Protein AF-A0A3A5AZ56-F1 (afdb_monomer_lite)

Structure (mmCIF, N/CA/C/O backbone):
data_AF-A0A3A5AZ56-F1
#
_entry.id   AF-A0A3A5AZ56-F1
#
loop_
_atom_site.group_PDB
_atom_site.id
_atom_site.type_symbol
_atom_site.label_atom_id
_atom_site.label_alt_id
_atom_site.label_comp_id
_atom_site.label_asym_id
_atom_site.label_entity_id
_atom_site.label_seq_id
_atom_site.pdbx_PDB_ins_code
_atom_site.Cartn_x
_atom_site.Cartn_y
_atom_site.Cartn_z
_atom_site.occupancy
_atom_site.B_iso_or_equiv
_atom_site.auth_seq_id
_atom_site.auth_comp_id
_atom_site.auth_asym_id
_atom_site.auth_atom_id
_atom_site.pdbx_PDB_model_num
ATOM 1 N N . MET A 1 1 ? 21.604 1.526 -14.583 1.00 44.22 1 MET A N 1
ATOM 2 C CA . MET A 1 1 ? 21.715 1.701 -13.119 1.00 44.22 1 MET A CA 1
ATOM 3 C C . MET A 1 1 ? 20.306 1.805 -12.570 1.00 44.22 1 MET A C 1
ATOM 5 O O . MET A 1 1 ? 19.598 2.712 -12.988 1.00 44.22 1 MET A O 1
ATOM 9 N N . GLU A 1 2 ? 19.864 0.874 -11.722 1.00 52.81 2 GLU A N 1
ATOM 10 C CA . GLU A 1 2 ? 18.613 1.071 -10.977 1.00 52.81 2 GLU A CA 1
ATOM 11 C C . GLU A 1 2 ? 18.849 2.186 -9.951 1.00 52.81 2 GLU A C 1
ATOM 13 O O . GLU A 1 2 ? 19.771 2.107 -9.138 1.00 52.81 2 GLU A O 1
ATOM 18 N N . VAL A 1 3 ? 18.065 3.261 -10.033 1.00 56.34 3 VAL A N 1
ATOM 19 C CA . VAL A 1 3 ? 18.089 4.343 -9.046 1.00 56.34 3 VAL A CA 1
ATOM 20 C C . VAL A 1 3 ? 17.453 3.797 -7.773 1.00 56.34 3 VAL A C 1
ATOM 22 O O . VAL A 1 3 ? 16.238 3.619 -7.708 1.00 56.34 3 VAL A O 1
ATOM 25 N N . VAL A 1 4 ? 18.281 3.485 -6.778 1.00 62.06 4 VAL A N 1
ATOM 26 C CA . VAL A 1 4 ? 17.806 3.089 -5.451 1.00 62.06 4 VAL A CA 1
ATOM 27 C C . VAL A 1 4 ? 17.276 4.336 -4.754 1.00 62.06 4 VAL A C 1
ATOM 29 O O . VAL A 1 4 ? 18.033 5.255 -4.445 1.00 62.06 4 VAL A O 1
ATOM 32 N N . MET A 1 5 ? 15.967 4.373 -4.529 1.00 70.31 5 MET A N 1
ATOM 33 C CA . MET A 1 5 ? 15.311 5.433 -3.769 1.00 70.31 5 MET A CA 1
ATOM 34 C C . MET A 1 5 ? 15.427 5.147 -2.264 1.00 70.31 5 MET A C 1
ATOM 36 O O . MET A 1 5 ? 15.554 3.984 -1.869 1.00 70.31 5 MET A O 1
ATOM 40 N N . PRO A 1 6 ? 15.365 6.173 -1.397 1.00 81.00 6 PRO A N 1
ATOM 41 C CA . PRO A 1 6 ? 15.277 5.956 0.041 1.00 81.00 6 PRO A CA 1
ATOM 42 C C . PRO A 1 6 ? 14.020 5.153 0.407 1.00 81.00 6 PRO A C 1
ATOM 44 O O . PRO A 1 6 ? 13.026 5.126 -0.322 1.00 81.00 6 PRO A O 1
ATOM 47 N N . ILE A 1 7 ? 14.061 4.506 1.574 1.00 86.19 7 ILE A N 1
ATOM 48 C CA . ILE A 1 7 ? 12.925 3.753 2.111 1.00 86.19 7 ILE A CA 1
ATOM 49 C C . ILE A 1 7 ? 11.672 4.643 2.199 1.00 86.19 7 ILE A C 1
ATOM 51 O O . ILE A 1 7 ? 11.689 5.726 2.785 1.00 86.19 7 ILE A O 1
ATOM 55 N N . ASN A 1 8 ? 10.553 4.166 1.658 1.00 90.62 8 ASN A N 1
ATOM 56 C CA . ASN A 1 8 ? 9.271 4.851 1.716 1.00 90.62 8 ASN A CA 1
ATOM 57 C C . ASN A 1 8 ? 8.592 4.599 3.072 1.00 90.62 8 ASN A C 1
ATOM 59 O O . ASN A 1 8 ? 7.728 3.728 3.230 1.00 90.62 8 ASN A O 1
ATOM 63 N N . ILE A 1 9 ? 9.014 5.371 4.076 1.00 91.81 9 ILE A N 1
ATOM 64 C CA . ILE A 1 9 ? 8.480 5.295 5.443 1.00 91.81 9 ILE A CA 1
ATOM 65 C C . ILE A 1 9 ? 6.984 5.618 5.455 1.00 91.81 9 ILE A C 1
ATOM 67 O O . ILE A 1 9 ? 6.230 4.930 6.137 1.00 91.81 9 ILE A O 1
ATOM 71 N N . LYS A 1 10 ? 6.539 6.606 4.665 1.00 93.12 10 LYS A N 1
ATOM 72 C CA . LYS A 1 10 ? 5.126 7.011 4.601 1.00 93.12 10 LYS A CA 1
ATOM 73 C C . LYS A 1 10 ? 4.239 5.850 4.144 1.00 93.12 10 LYS A C 1
ATOM 75 O O . LYS A 1 10 ? 3.256 5.537 4.815 1.00 93.12 10 LYS A O 1
ATOM 80 N N . LEU A 1 11 ? 4.642 5.147 3.080 1.00 94.19 11 LEU A N 1
ATOM 81 C CA . LEU A 1 11 ? 3.965 3.943 2.597 1.00 94.19 11 LEU A CA 1
ATOM 82 C C . LEU A 1 11 ? 3.934 2.856 3.671 1.00 94.19 11 LEU A C 1
ATOM 84 O O . LEU A 1 11 ? 2.871 2.318 3.970 1.00 94.19 11 LEU A O 1
ATOM 88 N N . LYS A 1 12 ? 5.081 2.556 4.294 1.00 94.44 12 LYS A N 1
ATOM 89 C CA . LYS A 1 12 ? 5.155 1.544 5.357 1.00 94.44 12 LYS A CA 1
ATOM 90 C C . LYS A 1 12 ? 4.205 1.874 6.509 1.00 94.44 12 LYS A C 1
ATOM 92 O O . LYS A 1 12 ? 3.460 1.006 6.951 1.00 94.44 12 LYS A O 1
ATOM 97 N N . THR A 1 13 ? 4.206 3.114 6.983 1.00 95.12 13 THR A N 1
ATOM 98 C CA . THR A 1 13 ? 3.347 3.550 8.086 1.00 95.12 13 THR A CA 1
ATOM 99 C C . THR A 1 13 ? 1.868 3.470 7.719 1.00 95.12 13 THR A C 1
ATOM 101 O O . THR A 1 13 ? 1.087 2.981 8.531 1.00 95.12 13 THR A O 1
ATOM 104 N N . ALA A 1 14 ? 1.476 3.896 6.515 1.00 95.69 14 ALA A N 1
ATOM 105 C CA . ALA A 1 14 ? 0.092 3.799 6.049 1.00 95.69 14 ALA A CA 1
ATOM 106 C C . ALA A 1 14 ? -0.387 2.339 5.994 1.00 95.69 14 ALA A C 1
ATOM 108 O O . ALA A 1 14 ? -1.453 2.011 6.515 1.00 95.69 14 ALA A O 1
ATOM 109 N N . ILE A 1 15 ? 0.452 1.447 5.461 1.00 96.31 15 ILE A N 1
ATOM 110 C CA . ILE A 1 15 ? 0.189 0.005 5.412 1.00 96.31 15 ILE A CA 1
ATOM 111 C C . ILE A 1 15 ? -0.041 -0.563 6.813 1.00 96.31 15 ILE A C 1
ATOM 113 O O . ILE A 1 15 ? -1.048 -1.225 7.049 1.00 96.31 15 ILE A O 1
ATOM 117 N N . ILE A 1 16 ? 0.870 -0.298 7.753 1.00 96.56 16 ILE A N 1
ATOM 118 C CA . ILE A 1 16 ? 0.757 -0.827 9.117 1.00 96.56 16 ILE A CA 1
ATOM 119 C C . ILE A 1 16 ? -0.485 -0.273 9.821 1.00 96.56 16 ILE A C 1
ATOM 121 O O . ILE A 1 16 ? -1.196 -1.037 10.466 1.00 96.56 16 ILE A O 1
ATOM 125 N N . LYS A 1 17 ? -0.790 1.021 9.666 1.00 96.50 17 LYS A N 1
ATOM 126 C CA . LYS A 1 17 ? -1.965 1.639 10.297 1.00 96.50 17 LYS A CA 1
ATOM 127 C C . LYS A 1 17 ? -3.291 1.033 9.834 1.00 96.50 17 LYS A C 1
ATOM 129 O O . LYS A 1 17 ? -4.181 0.876 10.659 1.00 96.50 17 LYS A O 1
ATOM 134 N N . GLN A 1 18 ? -3.435 0.721 8.546 1.00 96.88 18 GLN A N 1
ATOM 135 C CA . GLN A 1 18 ? -4.719 0.284 7.987 1.00 96.88 18 GLN A CA 1
ATOM 136 C C . GLN A 1 18 ? -4.857 -1.239 7.863 1.00 96.88 18 GLN A C 1
ATOM 138 O O . GLN A 1 18 ? -5.953 -1.766 8.025 1.00 96.88 18 GLN A O 1
ATOM 143 N N . TYR A 1 19 ? -3.765 -1.953 7.585 1.00 96.81 19 TYR A N 1
ATOM 144 C CA . TYR A 1 19 ? -3.775 -3.398 7.315 1.00 96.81 19 TYR A CA 1
ATOM 145 C C . TYR A 1 19 ? -3.033 -4.223 8.375 1.00 96.81 19 TYR A C 1
ATOM 147 O O .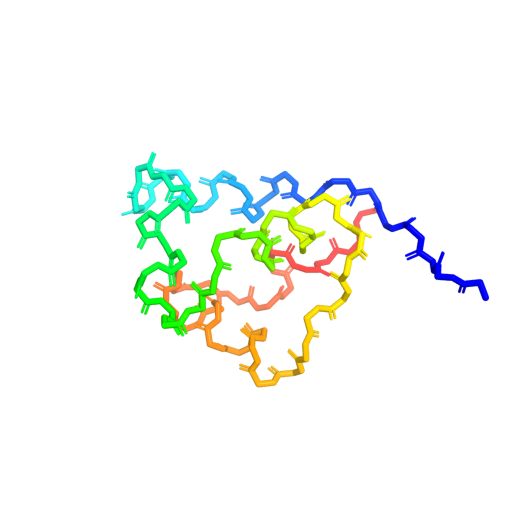 TYR A 1 19 ? -3.039 -5.451 8.314 1.00 96.81 19 TYR A O 1
ATOM 155 N N . GLY A 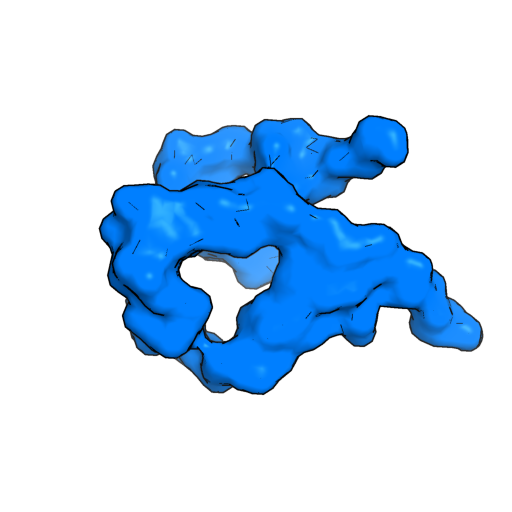1 20 ? -2.343 -3.583 9.324 1.00 96.69 20 GLY A N 1
ATOM 156 C CA . GLY A 1 20 ? -1.568 -4.240 10.382 1.00 96.69 20 GLY A CA 1
ATOM 157 C C . GLY A 1 20 ? -0.229 -4.831 9.925 1.00 96.69 20 GLY A C 1
ATOM 158 O O . GLY A 1 20 ? 0.727 -4.849 10.696 1.00 96.69 20 GLY A O 1
ATOM 159 N N . SER A 1 21 ? -0.108 -5.275 8.670 1.00 95.69 21 SER A N 1
ATOM 160 C CA . SER A 1 21 ? 1.138 -5.822 8.116 1.00 95.69 21 SER A CA 1
ATOM 161 C C . SER A 1 21 ? 1.272 -5.602 6.604 1.00 95.69 21 SER A C 1
ATOM 163 O O . SER A 1 21 ? 0.281 -5.459 5.887 1.00 95.69 21 SER A O 1
ATOM 165 N N . GLN A 1 22 ? 2.512 -5.632 6.095 1.00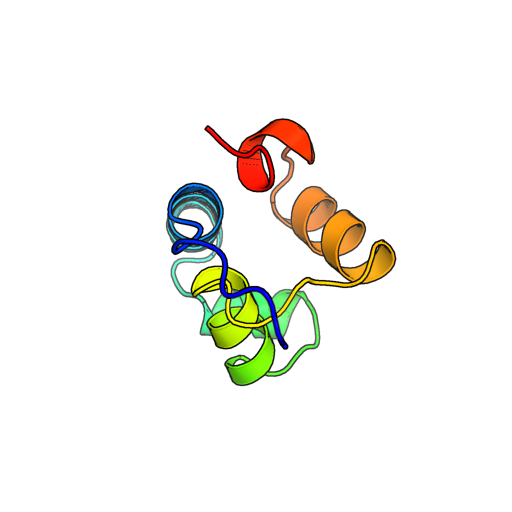 95.06 22 GLN A N 1
ATOM 166 C CA . GLN A 1 22 ? 2.770 -5.626 4.646 1.00 95.06 22 GLN A CA 1
ATOM 167 C C . GLN A 1 22 ? 2.211 -6.866 3.946 1.00 95.06 22 GLN A C 1
ATOM 169 O O . GLN A 1 22 ? 1.725 -6.746 2.828 1.00 95.06 22 GLN A O 1
ATOM 174 N N . ILE A 1 23 ? 2.234 -8.030 4.602 1.00 96.38 23 ILE A N 1
ATOM 175 C CA . ILE A 1 23 ? 1.699 -9.278 4.042 1.00 96.38 23 ILE A CA 1
ATOM 176 C C . ILE A 1 23 ? 0.189 -9.145 3.804 1.00 96.38 23 ILE A C 1
ATOM 178 O O . ILE A 1 23 ? -0.290 -9.445 2.713 1.00 96.38 23 ILE A O 1
ATOM 182 N N . ALA A 1 24 ? -0.552 -8.622 4.786 1.00 96.75 24 ALA A N 1
ATOM 183 C CA . ALA A 1 24 ? -1.990 -8.394 4.653 1.00 96.75 24 ALA A CA 1
ATOM 184 C C . ALA A 1 24 ? -2.317 -7.402 3.525 1.00 96.75 24 ALA A C 1
ATOM 186 O O . ALA A 1 24 ? -3.254 -7.618 2.756 1.00 96.75 24 ALA A O 1
ATOM 187 N N . PHE A 1 25 ? -1.521 -6.340 3.379 1.00 97.75 25 PHE A N 1
ATOM 188 C CA . PHE A 1 25 ? -1.708 -5.387 2.288 1.00 97.75 25 PHE A CA 1
ATOM 189 C C . PHE A 1 25 ? -1.370 -5.979 0.914 1.00 97.75 25 PHE A C 1
ATOM 191 O O . PHE A 1 25 ? -2.117 -5.767 -0.037 1.00 97.75 25 PHE A O 1
ATOM 198 N N . ALA A 1 26 ? -0.296 -6.764 0.806 1.00 96.94 26 ALA A N 1
ATOM 199 C CA . ALA A 1 26 ? 0.064 -7.460 -0.427 1.00 96.94 26 ALA A CA 1
ATOM 200 C C . ALA A 1 26 ? -1.052 -8.421 -0.873 1.00 96.94 26 ALA A C 1
ATOM 202 O O . ALA A 1 26 ? -1.464 -8.387 -2.033 1.00 96.94 26 ALA A O 1
ATOM 203 N N . ALA A 1 27 ? -1.631 -9.176 0.067 1.00 96.62 27 ALA A N 1
ATOM 204 C CA . ALA A 1 27 ? -2.800 -10.016 -0.188 1.00 96.62 27 ALA A CA 1
ATOM 205 C C . ALA A 1 27 ? -4.011 -9.195 -0.670 1.00 96.62 27 ALA A C 1
ATOM 207 O O . ALA A 1 27 ? -4.670 -9.574 -1.635 1.00 96.62 27 ALA A O 1
ATOM 208 N N . ALA A 1 28 ? -4.273 -8.031 -0.064 1.00 96.00 28 ALA A N 1
ATOM 209 C CA . ALA A 1 28 ? -5.369 -7.144 -0.467 1.00 96.00 28 ALA A CA 1
ATOM 210 C C . ALA A 1 28 ? -5.182 -6.496 -1.855 1.00 96.00 28 ALA A C 1
ATOM 212 O O . ALA A 1 28 ? -6.166 -6.052 -2.461 1.00 96.00 28 ALA A O 1
ATOM 213 N N . LEU A 1 29 ? -3.937 -6.413 -2.331 1.00 94.94 29 LEU A N 1
ATOM 214 C CA . LEU A 1 29 ? -3.557 -5.955 -3.668 1.00 94.94 29 LEU A CA 1
ATOM 215 C C . LEU A 1 29 ? -3.505 -7.091 -4.701 1.00 94.94 29 LEU A C 1
ATOM 217 O O . LEU A 1 29 ? -3.473 -6.802 -5.892 1.00 94.94 29 LEU A O 1
ATOM 221 N N . GLY A 1 30 ? -3.485 -8.354 -4.267 1.00 95.75 30 GLY A N 1
ATOM 222 C CA . GLY A 1 30 ? -3.271 -9.499 -5.154 1.00 95.75 30 GLY A CA 1
ATOM 223 C C . GLY A 1 30 ? -1.838 -9.591 -5.690 1.00 95.75 30 GLY A C 1
ATOM 224 O O . GLY A 1 30 ? -1.632 -10.078 -6.797 1.00 95.75 30 GLY A O 1
ATOM 225 N N . VAL A 1 31 ? -0.847 -9.107 -4.932 1.00 95.12 31 VAL A N 1
ATOM 226 C CA . VAL A 1 31 ? 0.577 -9.145 -5.312 1.00 95.12 31 VAL A CA 1
ATOM 227 C C . VAL A 1 31 ? 1.396 -9.934 -4.296 1.00 95.12 31 VAL A C 1
ATOM 229 O O . VAL A 1 31 ? 1.003 -10.082 -3.139 1.00 95.12 31 VAL A O 1
ATOM 232 N N . HIS A 1 32 ? 2.578 -10.400 -4.704 1.00 96.06 32 HIS A N 1
ATOM 233 C CA . HIS A 1 32 ? 3.535 -10.981 -3.765 1.00 96.06 32 HIS A CA 1
ATOM 234 C C . HIS A 1 32 ? 4.089 -9.925 -2.798 1.00 96.06 32 HIS A C 1
ATOM 236 O O . HIS A 1 32 ? 4.415 -8.799 -3.185 1.00 96.06 32 HIS A O 1
ATOM 242 N N . ASP A 1 33 ? 4.261 -10.313 -1.536 1.00 94.69 33 ASP A N 1
ATOM 243 C CA . ASP A 1 33 ? 4.831 -9.476 -0.478 1.00 94.69 33 ASP A CA 1
ATOM 244 C C . ASP A 1 33 ? 6.254 -9.001 -0.818 1.00 94.69 33 ASP A C 1
ATOM 246 O O . ASP A 1 33 ? 6.628 -7.873 -0.491 1.00 94.69 33 ASP A O 1
ATOM 250 N N . SER A 1 34 ? 7.022 -9.820 -1.542 1.00 95.81 34 SER A N 1
ATOM 251 C CA . SER A 1 34 ? 8.374 -9.493 -1.997 1.00 95.81 34 SER A CA 1
ATOM 252 C C . SER A 1 34 ? 8.403 -8.263 -2.911 1.00 95.81 34 SER A C 1
ATOM 254 O O . SER A 1 34 ? 9.271 -7.402 -2.749 1.00 95.81 34 SER A O 1
ATOM 256 N N . LEU A 1 35 ? 7.424 -8.118 -3.813 1.00 94.81 35 LEU A N 1
ATOM 257 C CA . LEU A 1 35 ? 7.281 -6.939 -4.670 1.00 94.81 35 LEU A CA 1
ATOM 258 C C . LEU A 1 35 ? 7.008 -5.691 -3.826 1.00 94.81 35 LEU A C 1
ATOM 260 O O . LEU A 1 35 ? 7.697 -4.679 -3.964 1.00 94.81 35 LEU A O 1
ATOM 264 N N . LEU A 1 36 ? 6.051 -5.780 -2.901 1.00 94.88 36 LEU A N 1
ATOM 265 C CA . LEU A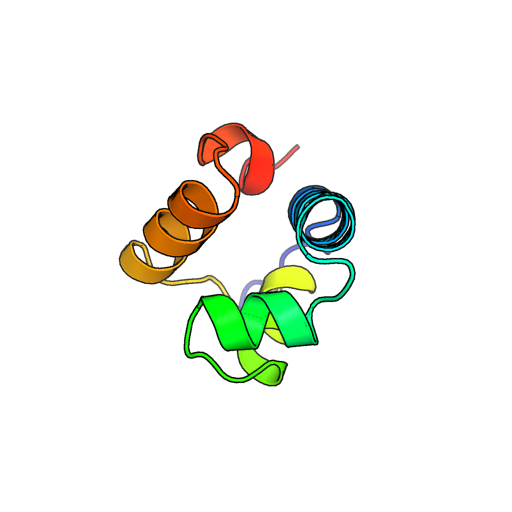 1 36 ? 5.708 -4.679 -2.004 1.00 94.88 36 LEU A CA 1
ATOM 266 C C . LEU A 1 36 ? 6.889 -4.289 -1.100 1.00 94.88 36 LEU A C 1
ATOM 268 O O . LEU A 1 36 ? 7.120 -3.107 -0.851 1.00 94.88 36 LEU A O 1
ATOM 272 N N . SER A 1 37 ? 7.667 -5.266 -0.635 1.00 94.94 37 SER A N 1
ATOM 273 C CA . SER A 1 37 ? 8.884 -5.050 0.150 1.00 94.94 37 SER A CA 1
ATOM 274 C C . SER A 1 37 ? 9.938 -4.278 -0.645 1.00 94.94 37 SER A C 1
ATOM 276 O O . SER A 1 37 ? 10.496 -3.304 -0.134 1.00 94.94 37 SER A O 1
ATOM 278 N N . ARG A 1 38 ? 10.160 -4.635 -1.918 1.00 94.50 38 ARG A N 1
ATOM 279 C CA . ARG A 1 38 ? 11.067 -3.899 -2.816 1.00 94.50 38 ARG A CA 1
ATOM 280 C C . ARG A 1 38 ? 10.598 -2.464 -3.052 1.00 94.50 38 ARG A C 1
ATOM 282 O O . ARG A 1 38 ? 11.426 -1.560 -3.002 1.00 94.50 38 ARG A O 1
ATOM 289 N N . ILE A 1 39 ? 9.294 -2.246 -3.237 1.00 93.56 39 ILE A N 1
ATOM 290 C CA . ILE A 1 39 ? 8.711 -0.903 -3.396 1.00 93.56 39 ILE A CA 1
ATOM 291 C C . ILE A 1 39 ? 8.915 -0.067 -2.132 1.00 93.56 39 ILE A C 1
ATOM 293 O O . ILE A 1 39 ? 9.420 1.051 -2.199 1.00 93.56 39 ILE A O 1
ATOM 297 N N . VAL A 1 40 ? 8.585 -0.616 -0.960 1.00 93.62 40 VAL A N 1
ATOM 298 C CA . VAL A 1 40 ? 8.760 0.083 0.322 1.00 93.62 40 VAL A CA 1
ATOM 299 C C . VAL A 1 40 ? 10.227 0.406 0.587 1.00 93.62 40 VAL A C 1
ATOM 301 O O . VAL A 1 40 ? 10.517 1.467 1.122 1.00 93.62 40 VAL A O 1
ATOM 304 N N . ARG A 1 41 ? 11.165 -0.459 0.199 1.00 92.00 41 ARG A N 1
ATOM 305 C CA . ARG A 1 41 ? 12.608 -0.205 0.341 1.00 92.00 41 ARG A CA 1
ATOM 306 C C . ARG A 1 41 ? 13.186 0.731 -0.724 1.00 92.00 41 ARG A C 1
ATOM 308 O O . ARG A 1 41 ? 14.370 1.028 -0.646 1.00 92.00 41 ARG A O 1
ATOM 315 N N . GLY A 1 42 ? 12.387 1.166 -1.701 1.00 90.12 42 GLY A N 1
ATOM 316 C CA . GLY A 1 42 ? 12.855 1.994 -2.814 1.00 90.12 42 GLY A CA 1
ATOM 317 C C . GLY A 1 42 ? 13.727 1.241 -3.828 1.00 90.12 42 GLY A C 1
ATOM 318 O O . GLY A 1 42 ? 14.364 1.858 -4.675 1.00 90.12 42 GLY A O 1
ATOM 319 N N . TRP A 1 43 ? 13.747 -0.094 -3.766 1.00 91.94 43 TRP A N 1
ATOM 320 C CA . TRP A 1 43 ? 14.467 -0.978 -4.695 1.00 91.94 43 TRP A CA 1
ATOM 321 C C . TRP A 1 43 ? 13.673 -1.274 -5.968 1.00 91.94 43 TRP A C 1
ATOM 323 O O . TRP A 1 43 ? 14.147 -1.981 -6.853 1.00 91.94 43 TRP A O 1
ATOM 333 N N . HIS A 1 44 ? 12.420 -0.828 -6.025 1.00 91.31 44 HIS A N 1
ATOM 334 C CA . HIS A 1 44 ? 11.570 -0.984 -7.190 1.00 91.31 44 HIS A CA 1
ATOM 335 C C . HIS A 1 44 ? 10.578 0.174 -7.274 1.00 91.31 44 HIS A C 1
ATOM 337 O O . HIS A 1 44 ? 9.872 0.466 -6.309 1.00 91.31 44 HIS A O 1
ATOM 343 N N . GLN A 1 45 ? 10.515 0.820 -8.435 1.00 90.44 45 GLN A N 1
ATOM 344 C CA . GLN A 1 45 ? 9.477 1.796 -8.752 1.00 90.44 45 GLN A CA 1
ATOM 345 C C . GLN A 1 45 ? 8.198 1.044 -9.150 1.00 90.44 45 GLN A C 1
ATOM 347 O O . GLN A 1 45 ? 8.247 0.265 -10.101 1.00 90.44 45 GLN A O 1
ATOM 352 N N . PRO A 1 46 ? 7.063 1.243 -8.457 1.00 92.06 46 PRO A N 1
ATOM 353 C CA . PRO A 1 46 ? 5.800 0.655 -8.884 1.00 92.06 46 PRO A CA 1
ATOM 354 C C . PRO A 1 46 ? 5.350 1.268 -10.214 1.00 92.06 46 PRO A C 1
ATOM 356 O O . PRO A 1 46 ? 5.564 2.459 -10.456 1.00 92.06 46 PRO A O 1
ATOM 359 N N . THR A 1 47 ? 4.669 0.471 -11.040 1.00 93.19 47 THR A N 1
ATOM 360 C CA . THR A 1 47 ? 3.962 0.977 -12.224 1.00 93.19 47 THR A CA 1
ATOM 361 C C . THR A 1 47 ? 2.877 1.973 -11.818 1.00 93.19 47 THR A C 1
ATOM 363 O O . THR A 1 47 ? 2.417 1.972 -10.674 1.00 93.19 47 THR A O 1
ATOM 366 N N . GLU A 1 48 ? 2.437 2.811 -12.755 1.00 93.31 48 GLU A N 1
ATOM 367 C CA . GLU A 1 48 ? 1.356 3.774 -12.516 1.00 93.31 48 GLU A CA 1
ATOM 368 C C . GLU A 1 48 ? 0.065 3.079 -12.051 1.00 93.31 48 GLU A C 1
ATOM 370 O O . GLU A 1 48 ? -0.552 3.489 -11.070 1.00 93.31 48 GLU A O 1
ATOM 375 N N . GLU A 1 49 ? -0.291 1.955 -12.675 1.00 94.12 49 GLU A N 1
ATOM 376 C CA 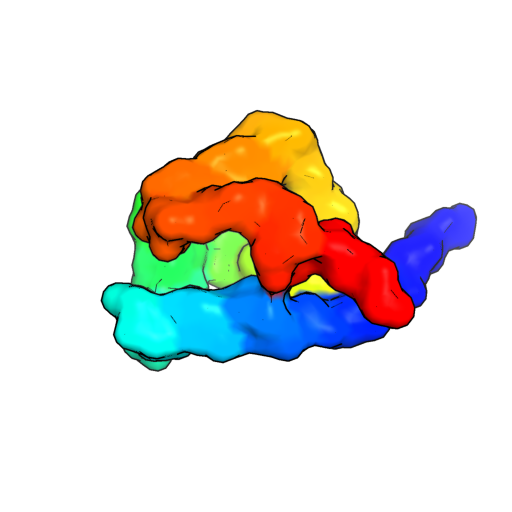. GLU A 1 49 ? -1.448 1.146 -12.278 1.00 94.12 49 GLU A CA 1
ATOM 377 C C . GLU A 1 49 ? -1.340 0.644 -10.834 1.00 94.12 49 GLU A C 1
ATOM 379 O O . GLU A 1 49 ? -2.273 0.802 -10.041 1.00 94.12 49 GLU A O 1
ATOM 384 N N . LEU A 1 50 ? -0.185 0.078 -10.462 1.00 94.56 50 LEU A N 1
ATOM 385 C CA . LEU A 1 50 ? 0.045 -0.418 -9.108 1.00 94.56 50 LEU A CA 1
ATOM 386 C C . LEU A 1 50 ? 0.050 0.730 -8.098 1.00 94.56 50 LEU A C 1
ATOM 388 O O . LEU A 1 50 ? -0.473 0.593 -6.992 1.00 94.56 50 LEU A O 1
ATOM 392 N N . ARG A 1 51 ? 0.602 1.880 -8.478 1.00 94.38 51 ARG A N 1
ATOM 393 C CA . ARG A 1 51 ? 0.616 3.084 -7.654 1.00 94.38 51 ARG A CA 1
ATOM 394 C C . ARG A 1 51 ? -0.798 3.591 -7.375 1.00 94.38 51 ARG A C 1
ATOM 396 O O . ARG A 1 51 ? -1.141 3.822 -6.214 1.00 94.38 51 ARG A O 1
ATOM 403 N N . ASN A 1 52 ? -1.630 3.679 -8.409 1.00 94.38 52 ASN A N 1
ATOM 404 C CA . ASN A 1 52 ? -3.040 4.043 -8.298 1.00 94.38 52 ASN A CA 1
ATOM 405 C C . ASN A 1 52 ? -3.809 3.046 -7.428 1.00 94.38 52 ASN A C 1
ATOM 407 O O . ASN A 1 52 ? -4.604 3.445 -6.575 1.00 94.38 52 ASN A O 1
ATOM 411 N N . LEU A 1 53 ? -3.534 1.749 -7.580 1.00 95.75 53 LEU A N 1
ATOM 412 C CA . LEU A 1 53 ? -4.153 0.708 -6.767 1.00 95.75 53 LEU A CA 1
ATOM 413 C C . LEU A 1 53 ? -3.758 0.820 -5.286 1.00 95.75 53 LEU A C 1
ATOM 415 O O . LEU A 1 53 ? -4.630 0.732 -4.419 1.00 95.75 53 LEU A O 1
ATOM 419 N N . ILE A 1 54 ? -2.477 1.067 -4.992 1.00 95.62 54 ILE A N 1
ATOM 420 C CA . ILE A 1 54 ? -1.973 1.314 -3.633 1.00 95.62 54 ILE A CA 1
ATOM 421 C C . ILE A 1 54 ? -2.696 2.514 -3.013 1.00 95.62 54 ILE A C 1
ATOM 423 O O . ILE A 1 54 ? -3.242 2.395 -1.917 1.00 95.62 54 ILE A O 1
ATOM 427 N N . CYS A 1 55 ? -2.754 3.641 -3.727 1.00 95.31 55 CYS A N 1
ATOM 428 C CA . CYS A 1 55 ? -3.410 4.864 -3.261 1.00 95.31 55 CYS A CA 1
ATOM 429 C 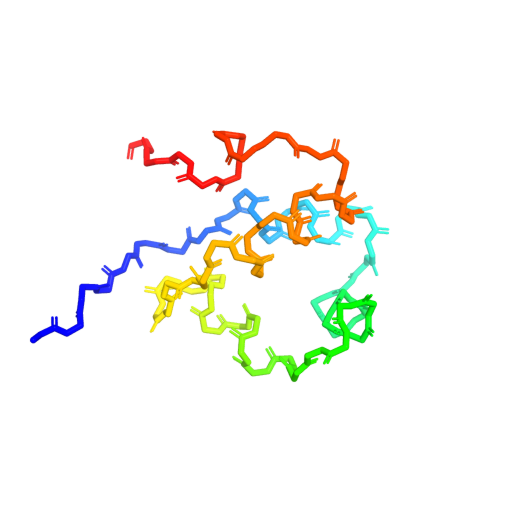C . CYS A 1 55 ? -4.906 4.645 -3.007 1.00 95.31 55 CYS A C 1
ATOM 431 O O . CYS A 1 55 ? -5.417 5.007 -1.949 1.00 95.31 55 CYS A O 1
ATOM 433 N N . LYS A 1 56 ? -5.597 3.962 -3.928 1.00 96.12 56 LYS A N 1
ATOM 434 C CA . LYS A 1 56 ? -7.020 3.623 -3.804 1.00 96.12 56 LYS A CA 1
ATOM 435 C C . LYS A 1 56 ? -7.306 2.743 -2.589 1.00 96.12 56 LYS A C 1
ATOM 437 O O . LYS A 1 56 ? -8.280 2.987 -1.885 1.00 96.12 56 LYS A O 1
ATOM 442 N N . LYS A 1 57 ? -6.486 1.718 -2.340 1.00 95.75 57 LYS A N 1
ATOM 443 C CA . LYS A 1 57 ? -6.656 0.813 -1.191 1.00 95.75 57 LYS A CA 1
ATOM 444 C C . LYS A 1 57 ? -6.354 1.508 0.135 1.00 95.75 57 LYS A C 1
ATOM 446 O O . LYS A 1 57 ? -7.055 1.265 1.112 1.00 95.75 57 LYS A O 1
ATOM 451 N N . LEU A 1 58 ? -5.352 2.385 0.150 1.00 95.31 58 LEU A N 1
ATOM 452 C CA . LEU A 1 58 ? -4.984 3.155 1.336 1.00 95.31 58 LEU A CA 1
ATOM 453 C C . LEU A 1 58 ? -5.871 4.393 1.567 1.00 95.31 58 LEU A C 1
ATOM 455 O O . LEU A 1 58 ? -5.810 4.994 2.632 1.00 95.31 58 LEU A O 1
ATOM 459 N N . GLY A 1 59 ? -6.690 4.790 0.586 1.00 95.31 59 GLY A N 1
ATOM 460 C CA . GLY A 1 59 ? -7.540 5.980 0.684 1.00 95.31 59 GLY A CA 1
ATOM 461 C C . GLY A 1 59 ? -6.751 7.291 0.768 1.00 95.31 59 GLY A C 1
ATOM 462 O O . GLY A 1 59 ? -7.214 8.245 1.385 1.00 95.31 59 GLY A O 1
ATOM 463 N N . VAL A 1 60 ? -5.560 7.333 0.169 1.00 93.62 60 VAL A N 1
ATOM 464 C CA . VAL A 1 60 ? -4.620 8.467 0.217 1.00 93.62 60 VAL A CA 1
ATOM 465 C C . VAL A 1 60 ? -4.309 8.963 -1.189 1.00 93.62 60 VAL A C 1
ATOM 467 O O . VAL A 1 60 ? -4.414 8.213 -2.162 1.00 93.62 60 VAL A O 1
ATOM 470 N N . LYS A 1 61 ? -3.902 10.224 -1.316 1.00 93.12 61 LYS A N 1
ATOM 471 C CA . LYS A 1 61 ? -3.435 10.789 -2.583 1.00 93.12 61 LYS A CA 1
ATOM 472 C C . LYS A 1 61 ? -1.997 10.365 -2.851 1.00 93.12 61 LYS A C 1
ATOM 474 O O . LYS A 1 61 ? -1.190 10.195 -1.941 1.00 93.12 61 LYS A O 1
ATOM 479 N N . GLU A 1 62 ? -1.651 10.263 -4.129 1.00 90.75 62 GLU A N 1
ATOM 480 C CA . GLU A 1 62 ? -0.329 9.798 -4.550 1.00 90.75 62 GLU A CA 1
ATOM 481 C C . GLU A 1 62 ? 0.816 10.623 -3.950 1.00 90.75 62 GLU A C 1
ATOM 483 O O . GLU A 1 62 ? 1.772 10.066 -3.409 1.00 90.75 62 GLU A O 1
ATOM 488 N N . HIS A 1 63 ? 0.691 11.952 -3.968 1.00 89.19 63 HIS A N 1
ATOM 489 C CA . HIS A 1 63 ? 1.699 12.852 -3.414 1.00 89.19 63 HIS A CA 1
ATOM 490 C C . HIS A 1 63 ? 1.850 12.739 -1.892 1.00 89.19 63 HIS A C 1
ATOM 492 O O . HIS A 1 63 ? 2.826 13.242 -1.352 1.00 89.19 63 HIS A O 1
ATOM 498 N N . GLU A 1 64 ? 0.934 12.100 -1.165 1.00 88.69 64 GLU A N 1
ATOM 499 C CA . GLU A 1 64 ? 1.094 11.884 0.277 1.00 88.69 64 GLU A CA 1
ATOM 500 C C . GLU A 1 64 ? 2.063 10.732 0.563 1.00 88.69 64 GLU A C 1
ATOM 502 O O . GLU A 1 64 ? 2.758 10.747 1.577 1.00 88.69 64 GLU A O 1
ATOM 507 N N . ILE A 1 65 ? 2.154 9.759 -0.347 1.00 89.00 65 ILE A N 1
ATOM 508 C CA . ILE A 1 65 ? 2.938 8.530 -0.178 1.00 89.00 65 ILE A CA 1
ATOM 509 C C . ILE A 1 65 ? 4.211 8.529 -1.033 1.00 89.00 65 ILE A C 1
ATOM 511 O O . ILE A 1 65 ? 5.237 8.020 -0.591 1.00 89.00 65 ILE A O 1
ATOM 515 N N . PHE A 1 66 ? 4.159 9.071 -2.251 1.00 85.56 66 PHE A N 1
ATOM 516 C CA . PHE A 1 66 ? 5.224 8.958 -3.256 1.00 85.56 66 PHE A CA 1
ATOM 517 C C . PHE A 1 66 ? 5.938 10.285 -3.564 1.00 85.56 66 PHE A C 1
ATOM 519 O O . PHE A 1 66 ? 6.695 10.360 -4.529 1.00 85.56 66 PHE A O 1
ATOM 526 N N . SER A 1 67 ? 5.730 11.329 -2.756 1.00 79.12 67 SER A N 1
ATOM 527 C CA . SER A 1 67 ? 6.513 12.566 -2.851 1.00 79.12 67 SER A CA 1
ATOM 528 C C . SER A 1 67 ? 7.921 12.383 -2.281 1.00 79.12 67 SER A C 1
ATOM 530 O O . SER A 1 67 ? 8.088 11.922 -1.148 1.00 79.12 67 SER A O 1
ATOM 532 N N . ASN A 1 68 ? 8.926 12.786 -3.060 1.00 58.69 68 ASN A N 1
ATOM 533 C CA . ASN A 1 68 ? 10.281 12.997 -2.559 1.00 58.69 68 ASN A CA 1
ATOM 534 C C . ASN A 1 68 ? 10.254 14.234 -1.652 1.00 58.69 68 ASN A C 1
ATOM 536 O O . ASN A 1 68 ? 9.919 15.316 -2.131 1.00 58.69 68 ASN A O 1
ATOM 540 N N . ASN A 1 69 ? 10.565 14.066 -0.366 1.00 45.31 69 ASN A N 1
ATOM 541 C CA . ASN A 1 69 ? 11.128 15.174 0.409 1.00 45.31 69 ASN A CA 1
ATOM 542 C C . ASN A 1 69 ? 12.602 15.314 0.037 1.00 45.31 69 ASN A C 1
ATOM 544 O O . ASN A 1 69 ? 13.250 14.249 -0.095 1.00 45.31 69 ASN A O 1
#

Secondary structure (DSSP, 8-state):
----PPP-HHHHHHHHHHHSSHHHHHHHHTS-HHHHHHHHTTSSPPPHHHHHHHHHHHT--HHHHS---

pLDDT: mean 89.73, std 12.24, range [44.22, 97.75]

Foldseek 3Di:
DQPQDAAQVQLQVLCCVPQVDLCSVCVVLVHDSVQVVCVRRSVDDDDPVSLVSSCVVSVHDSCSRPPDD

Sequence (69 aa):
MEVVMPINIKLKTAIIKQYGSQIAFAAALGVHDSLLSRIVRGWHQPTEELRNLICKKLGVKEHEIFSNN

Radius of gyration: 11.02 Å; chains: 1; bounding box: 29×26×24 Å